Protein AF-A0AA40S373-F1 (afdb_monomer_lite)

Organism: NCBI:txid47958

pLDDT: mean 94.25, std 6.62, range [62.53, 98.25]

Sequence (75 aa):
MLAAAARKDYDDRRRRQAQGQAKAKAEGRYKGRVEDVERNRGIAAMLSKGLSWSQIQAATGCSRATVAKIAKRAG

Radius of gyration: 22.37 Å; chains: 1; bounding box: 56×19×45 Å

Secondary structure (DSSP, 8-state):
-HHHHHHHHHHHHHHHHHHHHHHHHHTT----SPP-HHHHHHHHHHHHTT--HHHHHHHH---HHHHHHHHHHH-

Structure (mmCIF, N/CA/C/O backbone):
data_AF-A0AA40S373-F1
#
_entry.id   AF-A0AA40S373-F1
#
loop_
_atom_site.group_PDB
_atom_site.id
_atom_site.type_symbol
_atom_site.label_atom_id
_atom_site.label_alt_id
_atom_site.label_comp_id
_atom_site.label_asym_id
_atom_site.label_entity_id
_atom_site.label_seq_id
_atom_site.pdbx_PDB_ins_code
_atom_site.Cartn_x
_atom_site.Cartn_y
_atom_site.Cartn_z
_atom_site.occupancy
_atom_site.B_iso_or_equiv
_atom_site.auth_seq_id
_atom_site.auth_comp_id
_atom_site.auth_asym_id
_atom_site.auth_atom_id
_atom_site.pdbx_PDB_model_num
ATOM 1 N N . MET A 1 1 ? 37.166 7.882 -22.257 1.00 65.88 1 MET A N 1
ATOM 2 C CA . MET A 1 1 ? 36.375 6.983 -23.135 1.00 65.88 1 MET A CA 1
ATOM 3 C C . MET A 1 1 ? 35.476 6.008 -22.359 1.00 65.88 1 MET A C 1
ATOM 5 O O . MET A 1 1 ? 34.297 5.941 -22.676 1.00 65.88 1 MET A O 1
ATOM 9 N N . LEU A 1 2 ? 35.962 5.303 -21.322 1.00 72.44 2 LEU A N 1
ATOM 10 C CA . LEU A 1 2 ? 35.178 4.303 -20.558 1.00 72.44 2 LEU A CA 1
ATOM 11 C C . LEU A 1 2 ? 33.904 4.853 -19.881 1.00 72.44 2 LEU A C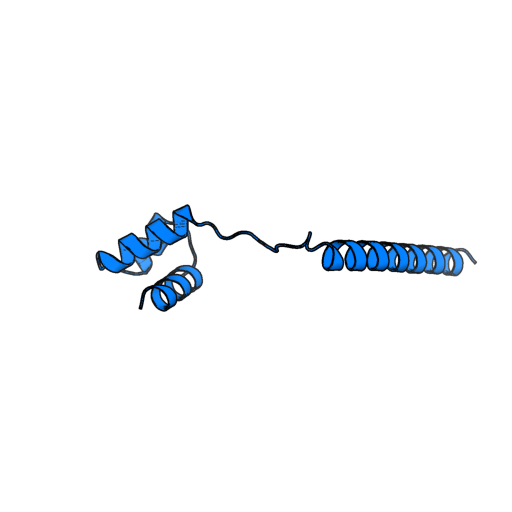 1
ATOM 13 O O . LEU A 1 2 ? 32.850 4.228 -19.953 1.00 72.44 2 LEU A O 1
ATOM 17 N N . ALA A 1 3 ? 33.967 6.052 -19.292 1.00 80.50 3 ALA A N 1
ATOM 18 C CA . ALA A 1 3 ? 32.817 6.669 -18.619 1.00 80.50 3 ALA A CA 1
ATOM 19 C C . ALA A 1 3 ? 31.645 6.989 -19.572 1.00 80.50 3 ALA A C 1
ATOM 21 O O . ALA A 1 3 ? 30.482 6.841 -19.201 1.00 80.50 3 ALA A O 1
ATOM 22 N N . ALA A 1 4 ? 31.941 7.378 -20.817 1.00 84.38 4 ALA A N 1
ATOM 23 C CA . ALA A 1 4 ? 30.919 7.678 -21.820 1.00 84.38 4 ALA A CA 1
ATOM 24 C C . ALA A 1 4 ? 30.200 6.405 -22.299 1.00 84.38 4 ALA A C 1
ATOM 26 O O . ALA A 1 4 ? 28.975 6.392 -22.426 1.00 84.38 4 ALA A O 1
ATOM 27 N N . ALA A 1 5 ? 30.947 5.314 -22.498 1.00 88.19 5 ALA A N 1
ATOM 28 C CA . ALA A 1 5 ? 30.380 4.013 -22.848 1.00 88.19 5 ALA A CA 1
ATOM 29 C C . ALA A 1 5 ? 29.510 3.444 -21.711 1.00 88.19 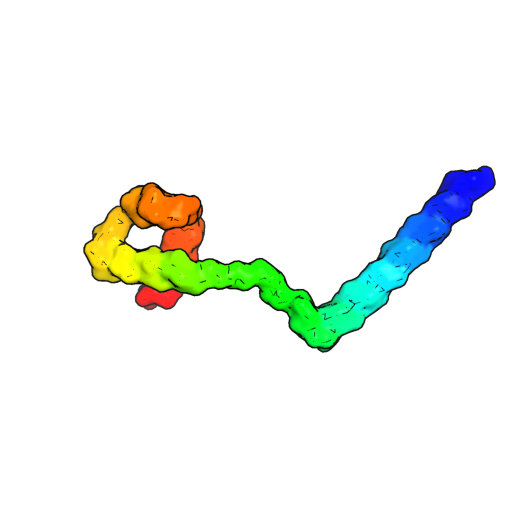5 ALA A C 1
ATOM 31 O O . ALA A 1 5 ? 28.390 3.001 -21.959 1.00 88.19 5 ALA A O 1
ATOM 32 N N . ALA A 1 6 ? 29.979 3.542 -20.461 1.00 90.00 6 ALA A N 1
ATOM 33 C CA . ALA A 1 6 ? 29.228 3.104 -19.285 1.00 90.00 6 ALA A CA 1
ATOM 34 C C . ALA A 1 6 ? 27.903 3.867 -19.116 1.00 90.00 6 ALA A C 1
ATOM 36 O O . ALA A 1 6 ? 26.873 3.274 -18.790 1.00 90.00 6 ALA A O 1
ATOM 37 N N . ARG A 1 7 ? 27.901 5.180 -19.384 1.00 92.88 7 ARG A N 1
ATOM 38 C CA . ARG A 1 7 ? 26.683 5.995 -19.320 1.00 92.88 7 ARG A CA 1
ATOM 39 C C . ARG A 1 7 ? 25.656 5.579 -20.374 1.00 92.88 7 ARG A C 1
ATOM 41 O O . ARG A 1 7 ? 24.482 5.422 -20.048 1.00 92.88 7 ARG A O 1
ATOM 48 N N . LYS A 1 8 ? 26.102 5.346 -21.610 1.00 93.31 8 LYS A N 1
ATOM 49 C CA . LYS A 1 8 ? 25.231 4.915 -22.712 1.00 93.31 8 LYS A CA 1
ATOM 50 C C . LYS A 1 8 ? 24.544 3.575 -22.420 1.00 93.31 8 LYS A C 1
ATOM 52 O O . LYS A 1 8 ? 23.350 3.447 -22.677 1.00 93.31 8 LYS A O 1
ATOM 57 N N . ASP A 1 9 ? 25.268 2.601 -21.865 1.00 95.00 9 ASP A N 1
ATOM 58 C CA . ASP A 1 9 ? 24.686 1.308 -21.468 1.00 95.00 9 ASP A CA 1
ATOM 59 C C . ASP A 1 9 ? 23.635 1.461 -20.355 1.00 95.00 9 ASP A C 1
ATOM 61 O O . ASP A 1 9 ? 22.543 0.891 -20.429 1.00 95.00 9 ASP A O 1
ATOM 65 N N . TYR A 1 10 ? 23.926 2.285 -19.343 1.00 95.56 10 TYR A N 1
ATOM 66 C CA . TYR A 1 10 ? 22.984 2.566 -18.260 1.00 95.56 10 TYR A CA 1
ATOM 67 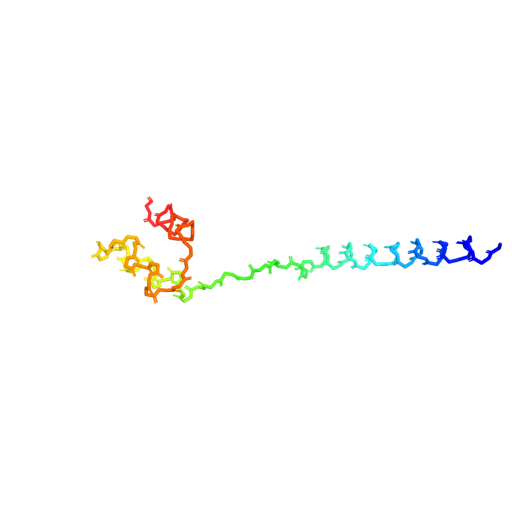C C . TYR A 1 10 ? 21.670 3.166 -18.779 1.00 95.56 10 TYR A C 1
ATOM 69 O O . TYR A 1 10 ? 20.583 2.704 -18.410 1.00 95.56 10 TYR A O 1
ATOM 77 N N . ASP A 1 11 ? 21.768 4.168 -19.653 1.00 96.62 11 ASP A N 1
ATOM 78 C CA . ASP A 1 11 ? 20.605 4.841 -20.229 1.00 96.62 11 ASP A CA 1
ATOM 79 C C . ASP A 1 11 ? 19.787 3.877 -21.111 1.00 96.62 11 ASP A C 1
ATOM 81 O O . ASP A 1 11 ? 18.554 3.853 -21.029 1.00 96.62 11 ASP A O 1
ATOM 85 N N . ASP A 1 12 ? 20.448 2.999 -21.878 1.00 96.81 12 ASP A N 1
ATOM 86 C CA . ASP A 1 12 ? 19.768 1.968 -22.669 1.00 96.81 12 ASP A CA 1
ATOM 87 C C . ASP A 1 12 ? 19.032 0.936 -21.797 1.00 96.81 12 ASP A C 1
ATOM 89 O O . ASP A 1 12 ? 17.875 0.592 -22.068 1.00 96.81 12 ASP A O 1
ATOM 93 N N . ARG A 1 13 ? 19.651 0.485 -20.700 1.00 97.38 13 ARG A N 1
ATOM 94 C CA . ARG A 1 13 ? 19.013 -0.433 -19.745 1.00 97.38 13 ARG A CA 1
ATOM 95 C C . ARG A 1 13 ? 17.764 0.188 -19.126 1.00 97.38 13 ARG A C 1
ATOM 97 O O . ARG A 1 13 ? 16.729 -0.477 -19.047 1.00 97.38 13 ARG A O 1
ATOM 104 N N . ARG A 1 14 ? 17.825 1.465 -18.733 1.00 97.88 14 ARG A N 1
ATOM 105 C CA . ARG A 1 14 ? 16.652 2.193 -18.222 1.00 97.88 14 ARG A CA 1
ATOM 106 C C . ARG A 1 14 ? 15.558 2.321 -19.272 1.00 97.88 14 ARG A C 1
ATOM 108 O O . ARG A 1 14 ? 14.392 2.116 -18.942 1.00 97.88 14 ARG A O 1
ATOM 115 N N . ARG A 1 15 ? 15.913 2.614 -20.527 1.00 97.94 15 ARG A N 1
ATOM 116 C CA . ARG A 1 15 ? 14.956 2.695 -21.639 1.00 97.94 15 ARG A CA 1
ATOM 117 C C . ARG A 1 15 ? 14.220 1.370 -21.840 1.00 97.94 15 ARG A C 1
ATOM 119 O O . ARG A 1 15 ? 12.991 1.359 -21.884 1.00 97.94 15 ARG A O 1
ATOM 126 N N . ARG A 1 16 ? 14.948 0.251 -21.902 1.00 97.94 16 ARG A N 1
ATOM 127 C CA . ARG A 1 16 ? 14.353 -1.090 -22.038 1.00 97.94 16 ARG A CA 1
ATOM 128 C C . ARG A 1 16 ? 13.500 -1.467 -20.828 1.00 97.94 16 ARG A C 1
ATOM 130 O O . ARG A 1 16 ? 12.397 -1.985 -20.993 1.00 97.94 16 ARG A O 1
ATOM 137 N N . GLN A 1 17 ? 13.959 -1.150 -19.617 1.00 98.00 17 GLN A N 1
ATOM 138 C CA . GLN A 1 17 ? 13.169 -1.355 -18.404 1.00 98.00 17 GLN A CA 1
ATOM 139 C C . GLN A 1 17 ? 11.863 -0.551 -18.447 1.00 98.00 17 GLN A C 1
ATOM 141 O O . GLN A 1 17 ? 10.808 -1.100 -18.143 1.00 98.00 17 GLN A O 1
ATOM 146 N N . ALA A 1 18 ? 11.910 0.717 -18.865 1.00 97.94 18 ALA A N 1
ATOM 147 C CA . ALA A 1 18 ? 10.731 1.571 -18.975 1.00 97.94 18 ALA A CA 1
ATOM 148 C C . ALA A 1 18 ? 9.719 1.028 -19.997 1.00 97.94 18 ALA A C 1
ATOM 150 O O . ALA A 1 18 ? 8.526 0.994 -19.704 1.00 97.94 18 ALA A O 1
ATOM 151 N N . GLN A 1 19 ? 10.183 0.530 -21.149 1.00 98.25 19 GLN A N 1
ATOM 152 C CA . GLN A 1 19 ? 9.327 -0.142 -22.136 1.00 98.25 19 GLN A CA 1
ATOM 153 C C . GLN A 1 19 ? 8.644 -1.382 -21.541 1.00 98.25 19 GLN A C 1
ATOM 155 O O . GLN A 1 19 ? 7.431 -1.546 -21.669 1.00 98.25 19 GLN A O 1
ATOM 160 N N . GLY A 1 20 ? 9.398 -2.227 -20.829 1.00 97.94 20 GLY A N 1
ATOM 161 C CA . GLY A 1 20 ? 8.848 -3.402 -20.148 1.00 97.94 20 GLY A CA 1
ATOM 162 C C . GLY A 1 20 ? 7.828 -3.040 -19.063 1.00 97.94 20 GLY A C 1
ATOM 163 O O . GLY A 1 20 ? 6.765 -3.654 -18.984 1.00 97.94 20 GLY A O 1
ATOM 164 N N . GLN A 1 21 ? 8.110 -2.009 -18.261 1.00 97.81 21 GLN A N 1
ATOM 165 C CA . GLN A 1 21 ? 7.178 -1.489 -17.257 1.00 97.81 21 GLN A CA 1
ATOM 166 C C . GLN A 1 21 ? 5.904 -0.931 -17.900 1.00 97.81 21 GLN A C 1
ATOM 168 O O . GLN A 1 21 ? 4.814 -1.198 -17.402 1.00 97.81 21 GLN A O 1
ATOM 173 N N . ALA A 1 22 ? 6.019 -0.176 -18.997 1.00 97.69 22 ALA A N 1
ATOM 174 C CA . ALA A 1 22 ? 4.874 0.371 -19.722 1.00 97.69 22 ALA A CA 1
ATOM 175 C C . ALA A 1 22 ? 3.976 -0.746 -20.268 1.00 97.69 22 ALA A C 1
ATOM 177 O O . ALA A 1 22 ? 2.767 -0.718 -20.046 1.00 97.69 22 ALA A O 1
ATOM 178 N N . LYS A 1 23 ? 4.573 -1.778 -20.879 1.00 98.06 23 LYS A N 1
ATOM 179 C CA . LYS A 1 23 ? 3.849 -2.968 -21.339 1.00 98.06 23 LYS A CA 1
ATOM 180 C C . LYS A 1 23 ? 3.150 -3.691 -20.183 1.00 98.06 23 LYS A C 1
ATOM 182 O O . LYS A 1 23 ? 1.954 -3.938 -20.258 1.00 98.06 23 LYS A O 1
ATOM 187 N N . ALA A 1 24 ? 3.849 -3.949 -19.077 1.00 97.00 24 ALA A N 1
ATOM 188 C CA . ALA A 1 24 ? 3.263 -4.619 -17.914 1.00 97.00 24 ALA A CA 1
ATOM 189 C C . ALA A 1 24 ? 2.124 -3.813 -17.259 1.00 97.00 24 ALA A C 1
ATOM 191 O O . ALA A 1 24 ? 1.164 -4.401 -16.758 1.00 97.00 24 ALA A O 1
ATOM 192 N N . LYS A 1 25 ? 2.215 -2.476 -17.265 1.00 96.00 25 LYS A N 1
ATOM 193 C CA . LYS A 1 25 ? 1.129 -1.587 -16.828 1.00 96.00 25 LYS A CA 1
ATOM 194 C C . LYS A 1 25 ? -0.074 -1.662 -17.770 1.00 96.00 25 LYS A C 1
ATOM 196 O O . LYS A 1 25 ? -1.187 -1.795 -17.275 1.00 96.00 25 LYS A O 1
ATOM 201 N N . ALA A 1 26 ? 0.145 -1.623 -19.087 1.00 96.50 26 ALA A N 1
ATOM 202 C CA . ALA A 1 26 ? -0.919 -1.754 -20.087 1.00 96.50 26 ALA A CA 1
ATOM 203 C C . ALA A 1 26 ? -1.627 -3.120 -20.006 1.00 96.50 26 ALA A C 1
ATOM 205 O O . ALA A 1 26 ? -2.842 -3.195 -20.128 1.00 96.50 26 ALA A O 1
ATOM 206 N N . GLU A 1 27 ? -0.880 -4.185 -19.704 1.00 97.69 27 GLU A N 1
ATOM 207 C CA . GLU A 1 27 ? -1.402 -5.535 -19.442 1.00 97.69 27 GLU A CA 1
ATOM 208 C C . GLU A 1 27 ? -2.062 -5.685 -18.052 1.00 97.69 27 GLU A C 1
ATOM 210 O O . GLU A 1 27 ? -2.482 -6.780 -17.681 1.00 97.69 27 GLU A O 1
ATOM 215 N N . GLY A 1 28 ? -2.117 -4.629 -17.231 1.00 94.94 28 GLY A N 1
ATOM 216 C CA . GLY A 1 28 ? -2.755 -4.666 -15.909 1.00 94.94 28 GLY A CA 1
ATOM 217 C C . GLY A 1 28 ? -2.032 -5.533 -14.867 1.00 94.94 28 GLY A C 1
ATOM 218 O O . GLY A 1 28 ? -2.618 -5.925 -13.855 1.00 94.94 28 GLY A O 1
ATOM 219 N N . ARG A 1 29 ? -0.748 -5.849 -15.075 1.00 95.44 29 ARG A N 1
ATOM 220 C CA . ARG A 1 29 ? 0.014 -6.750 -14.190 1.00 95.44 29 ARG A CA 1
ATOM 221 C C . ARG A 1 29 ? 0.349 -6.119 -12.841 1.00 95.44 29 ARG A C 1
ATOM 223 O O . ARG A 1 29 ? 0.569 -6.832 -11.864 1.00 95.44 29 ARG A O 1
ATOM 230 N N . TYR A 1 30 ? 0.414 -4.791 -12.765 1.00 95.06 30 TYR A N 1
ATOM 231 C CA . TYR A 1 30 ? 0.754 -4.073 -11.535 1.00 95.06 30 TYR A CA 1
ATOM 232 C C . TYR A 1 30 ? -0.501 -3.823 -10.699 1.00 95.06 30 TYR A C 1
ATOM 234 O O . TYR A 1 30 ? -1.197 -2.834 -10.890 1.00 95.06 30 TYR A O 1
ATOM 242 N N . LYS A 1 31 ? -0.763 -4.720 -9.743 1.00 93.44 31 LYS A N 1
ATOM 243 C CA . LYS A 1 31 ? -1.932 -4.656 -8.844 1.00 93.44 31 LYS A CA 1
ATOM 244 C C . LYS A 1 31 ? -1.660 -3.934 -7.516 1.00 93.44 31 LYS A C 1
ATOM 246 O O . LYS A 1 31 ? -2.556 -3.790 -6.692 1.00 93.44 31 LYS A O 1
ATOM 251 N N . GLY A 1 32 ? -0.424 -3.475 -7.305 1.00 94.19 32 GLY A N 1
ATOM 252 C CA . GLY A 1 32 ? 0.013 -2.891 -6.038 1.00 94.19 32 GLY A CA 1
ATOM 253 C C . GLY A 1 32 ? 0.096 -3.921 -4.906 1.00 94.19 32 GLY A C 1
ATOM 254 O O . GLY A 1 32 ? 0.093 -5.131 -5.136 1.00 94.19 32 GLY A O 1
ATOM 255 N N . ARG A 1 33 ? 0.202 -3.431 -3.667 1.00 94.00 33 ARG A N 1
ATOM 256 C CA . ARG A 1 33 ? 0.185 -4.283 -2.473 1.00 94.00 33 ARG A CA 1
ATOM 257 C C . ARG A 1 33 ? -1.250 -4.715 -2.186 1.00 94.00 33 ARG A C 1
ATOM 259 O O . ARG A 1 33 ? -2.104 -3.866 -1.939 1.00 94.00 33 ARG A O 1
ATOM 266 N N . VAL A 1 34 ? -1.485 -6.024 -2.182 1.00 93.25 34 VAL A N 1
ATOM 267 C CA . VAL A 1 34 ? -2.787 -6.594 -1.820 1.00 93.25 34 VAL A CA 1
ATOM 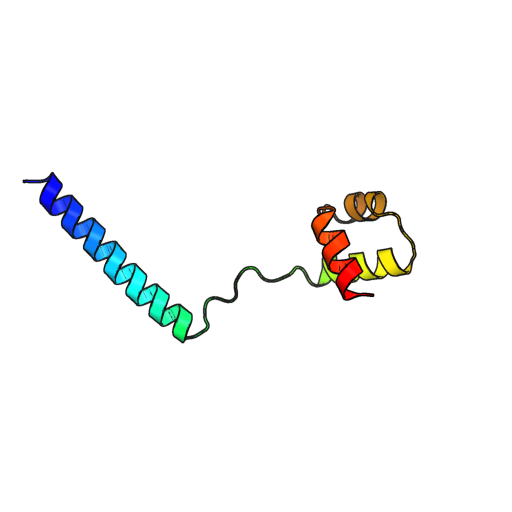268 C C . VAL A 1 34 ? -3.067 -6.335 -0.341 1.00 93.25 34 VAL A C 1
ATOM 270 O O . VAL A 1 34 ? -2.166 -6.360 0.502 1.00 93.25 34 VAL A O 1
ATOM 273 N N . GLU A 1 35 ? -4.323 -6.025 -0.046 1.00 92.69 35 GLU A N 1
ATOM 274 C CA . GLU A 1 35 ? -4.789 -5.791 1.310 1.00 92.69 35 GLU A CA 1
ATOM 275 C C . GLU A 1 35 ? -4.866 -7.099 2.110 1.00 92.69 35 GLU A C 1
ATOM 277 O O . GLU A 1 35 ? -5.218 -8.149 1.580 1.00 92.69 35 GLU A O 1
ATOM 282 N N . ASP A 1 36 ? -4.566 -7.016 3.404 1.00 95.81 36 A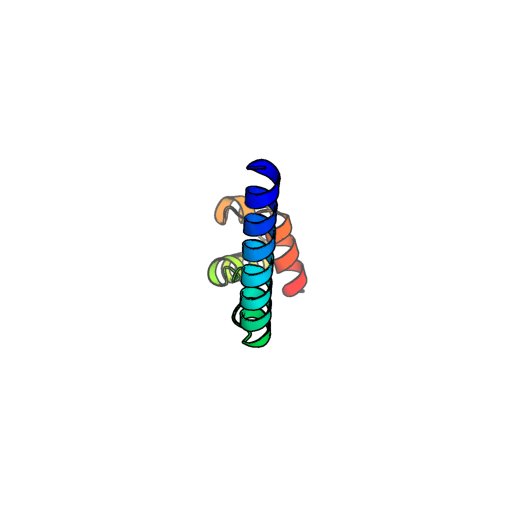SP A N 1
ATOM 283 C CA . ASP A 1 36 ? -4.775 -8.117 4.342 1.00 95.81 36 ASP A CA 1
ATOM 284 C C . ASP A 1 36 ? -6.253 -8.156 4.759 1.00 95.81 36 ASP A C 1
ATOM 286 O O . ASP A 1 36 ? -6.688 -7.454 5.678 1.00 95.81 36 ASP A O 1
ATOM 290 N N . VAL A 1 37 ? -7.040 -8.916 3.996 1.00 95.44 37 VAL A N 1
ATOM 291 C CA . VAL A 1 37 ? -8.501 -8.985 4.133 1.00 95.44 37 VAL A CA 1
ATOM 292 C C . VAL A 1 37 ? -8.909 -9.604 5.470 1.00 95.44 37 VAL A C 1
ATOM 294 O O . VAL A 1 37 ? -9.823 -9.096 6.117 1.00 95.44 37 VAL A O 1
ATOM 297 N N . GLU A 1 38 ? -8.219 -10.657 5.905 1.00 95.94 38 GLU A N 1
ATOM 298 C CA . GLU A 1 38 ? -8.494 -11.360 7.164 1.00 95.94 38 GLU A CA 1
ATOM 299 C C . GLU A 1 38 ? -8.275 -10.439 8.366 1.00 95.94 38 GLU A C 1
ATOM 301 O O . GLU A 1 38 ? -9.188 -10.231 9.172 1.00 95.94 38 GLU A O 1
ATOM 306 N N . ARG A 1 39 ? -7.112 -9.775 8.439 1.00 95.75 39 ARG A N 1
ATOM 307 C CA . ARG A 1 39 ? -6.838 -8.807 9.509 1.00 95.75 39 ARG A CA 1
ATOM 308 C C . ARG A 1 39 ? -7.870 -7.684 9.528 1.00 95.75 39 ARG A C 1
ATOM 310 O O . ARG A 1 39 ? -8.330 -7.284 10.595 1.00 95.75 39 ARG A O 1
ATOM 317 N N . ASN A 1 40 ? -8.248 -7.169 8.361 1.00 96.00 40 ASN A N 1
ATOM 318 C CA . ASN A 1 40 ? -9.202 -6.070 8.267 1.00 96.00 40 ASN A CA 1
ATOM 319 C C . ASN A 1 40 ? -10.617 -6.467 8.701 1.00 96.00 40 ASN A C 1
ATOM 321 O O . ASN A 1 40 ? -11.281 -5.673 9.368 1.00 96.00 40 ASN A O 1
ATOM 325 N N . ARG A 1 41 ? -11.061 -7.688 8.379 1.00 95.94 41 ARG A N 1
ATOM 326 C CA . ARG A 1 41 ? -12.313 -8.252 8.909 1.00 95.94 41 ARG A CA 1
ATOM 327 C C . ARG A 1 41 ? -12.263 -8.357 10.431 1.00 95.94 41 ARG A C 1
ATOM 329 O O . ARG A 1 41 ? -13.206 -7.934 11.095 1.00 95.94 41 ARG A O 1
ATOM 336 N N . GLY A 1 42 ? -11.147 -8.836 10.983 1.00 96.69 42 GLY A N 1
ATOM 337 C CA . GLY A 1 42 ? -10.927 -8.886 12.429 1.00 96.69 42 GLY A CA 1
ATOM 338 C C . GLY A 1 42 ? -11.021 -7.506 13.088 1.00 96.69 42 GLY A C 1
ATOM 339 O O . GLY A 1 42 ? -11.725 -7.345 14.082 1.00 96.69 42 GLY A O 1
ATOM 340 N N . ILE A 1 43 ? -10.375 -6.490 12.506 1.00 96.75 43 ILE A N 1
ATOM 341 C CA . ILE A 1 43 ? -10.449 -5.098 12.984 1.00 96.75 43 ILE A CA 1
ATOM 342 C C . ILE A 1 43 ? -11.896 -4.589 12.968 1.00 96.75 43 ILE A C 1
ATOM 344 O O . ILE A 1 43 ? -12.345 -4.031 13.966 1.00 96.75 43 ILE A O 1
ATOM 348 N N . ALA A 1 44 ? -12.637 -4.798 11.875 1.00 96.56 44 ALA A N 1
ATOM 349 C CA . ALA A 1 44 ? -14.030 -4.360 11.766 1.00 96.56 44 ALA A CA 1
ATOM 350 C C . ALA A 1 44 ? -14.926 -5.011 12.834 1.00 96.56 44 ALA A C 1
ATOM 352 O O . ALA A 1 44 ? -15.695 -4.317 13.497 1.00 96.56 44 ALA A O 1
ATOM 353 N N . ALA A 1 45 ? -14.767 -6.317 13.067 1.00 96.75 45 ALA A N 1
ATOM 354 C CA . ALA A 1 45 ? -15.498 -7.038 14.107 1.00 96.75 45 ALA A CA 1
ATOM 355 C C . ALA A 1 45 ? -15.132 -6.581 15.532 1.00 96.75 45 ALA A C 1
ATOM 357 O O . ALA A 1 45 ? -15.972 -6.596 16.428 1.00 96.75 45 ALA A O 1
ATOM 358 N N . MET A 1 46 ? -13.881 -6.180 15.776 1.00 96.69 46 MET A N 1
ATOM 359 C CA . MET A 1 46 ? -13.483 -5.608 17.067 1.00 96.69 46 MET A CA 1
ATOM 360 C C . MET A 1 46 ? -14.064 -4.207 17.276 1.00 96.69 46 MET A C 1
ATOM 362 O O . MET A 1 46 ? -14.526 -3.899 18.374 1.00 96.69 46 MET A O 1
ATOM 366 N N . LEU A 1 47 ? -14.090 -3.381 16.226 1.00 96.50 47 LEU A N 1
ATOM 367 C CA . LEU A 1 47 ? -14.716 -2.058 16.261 1.00 96.50 47 LEU A CA 1
ATOM 368 C C . LEU A 1 47 ? -16.221 -2.156 16.538 1.00 96.50 47 LEU A C 1
ATOM 370 O O . LEU A 1 47 ? -16.719 -1.431 17.393 1.00 96.50 47 LEU A O 1
ATOM 374 N N . SER A 1 48 ? -16.935 -3.088 15.895 1.00 95.81 48 SER A N 1
ATOM 375 C CA . SER A 1 48 ? -18.373 -3.290 16.139 1.00 95.81 48 SER A CA 1
ATOM 376 C C . SER A 1 48 ? -18.678 -3.785 17.556 1.00 95.81 48 SER A C 1
ATOM 378 O O . SER A 1 48 ? -19.768 -3.557 18.068 1.00 95.81 48 SER A O 1
ATOM 380 N N . LYS A 1 49 ? -17.715 -4.453 18.203 1.00 96.44 49 LYS A N 1
ATOM 381 C CA . LYS A 1 49 ? -17.786 -4.872 19.613 1.00 96.44 49 LYS A CA 1
ATOM 382 C C . LYS A 1 49 ? -17.389 -3.763 20.598 1.00 96.44 49 LYS A C 1
ATOM 384 O O . LYS A 1 49 ? -17.373 -4.011 21.798 1.00 96.44 49 LYS A O 1
ATOM 389 N N . GLY A 1 50 ? -17.045 -2.567 20.117 1.00 95.81 50 GLY A N 1
ATOM 390 C CA . GLY A 1 50 ? -16.691 -1.425 20.962 1.00 95.81 50 GLY A CA 1
ATOM 391 C C . GLY A 1 50 ? -15.295 -1.495 21.589 1.00 95.81 50 GLY A C 1
ATOM 392 O O . GLY A 1 50 ? -15.035 -0.776 22.552 1.00 95.81 50 GLY A O 1
ATOM 393 N N . LEU A 1 51 ? -14.384 -2.336 21.076 1.00 96.62 51 LEU A N 1
ATOM 394 C CA . LEU A 1 51 ? -13.009 -2.373 21.586 1.00 96.62 51 LEU A CA 1
ATOM 395 C C . LEU A 1 51 ? -12.297 -1.043 21.320 1.00 96.62 51 LEU A C 1
ATOM 397 O O . LEU A 1 51 ? -12.443 -0.424 20.262 1.00 96.62 51 LEU A O 1
ATOM 401 N N . SER A 1 52 ? -11.455 -0.632 22.269 1.00 96.88 52 SER A N 1
ATOM 402 C CA . SER A 1 52 ? -10.646 0.570 22.102 1.00 96.88 52 SER A CA 1
ATOM 403 C C . SER A 1 52 ? -9.562 0.365 21.043 1.00 96.88 52 SER A C 1
ATOM 405 O O . SER A 1 52 ? -9.075 -0.739 20.790 1.00 96.88 52 SER A O 1
ATOM 407 N N . TRP A 1 53 ? -9.125 1.461 20.432 1.00 97.12 53 TRP A N 1
ATOM 408 C CA . TRP A 1 53 ? -8.153 1.397 19.343 1.00 97.12 53 TRP A CA 1
ATOM 409 C C . TRP A 1 53 ? -6.803 0.830 19.790 1.00 97.12 53 TRP A C 1
ATOM 411 O O . TRP A 1 53 ? -6.171 0.113 19.022 1.00 97.12 53 TRP A O 1
ATOM 421 N N . SER A 1 54 ? -6.366 1.106 21.022 1.00 97.56 54 SER A N 1
ATOM 422 C CA . SER A 1 54 ? -5.128 0.541 21.574 1.00 97.56 54 SER A CA 1
ATOM 423 C C . SER A 1 54 ? -5.217 -0.977 21.739 1.00 97.56 54 SER A C 1
ATOM 425 O O . SER A 1 54 ? -4.269 -1.673 21.381 1.00 97.56 54 SER A O 1
ATOM 427 N N . GLN A 1 55 ? -6.361 -1.502 22.190 1.00 97.31 55 GLN A N 1
ATOM 428 C CA . GLN A 1 55 ? -6.596 -2.948 22.276 1.00 97.31 55 GLN A CA 1
ATOM 429 C C . GLN A 1 55 ? -6.549 -3.604 20.893 1.00 97.31 55 GLN A C 1
ATOM 431 O O . GLN A 1 55 ? -5.904 -4.635 20.722 1.00 97.31 55 GLN A O 1
ATOM 436 N N . ILE A 1 56 ? -7.164 -2.978 19.886 1.00 97.38 56 ILE A N 1
ATOM 437 C CA . ILE A 1 56 ? -7.148 -3.484 18.506 1.00 97.38 56 ILE A CA 1
ATOM 438 C C . ILE A 1 56 ? -5.723 -3.507 17.950 1.00 97.38 56 ILE A C 1
ATOM 440 O O . ILE A 1 56 ? -5.317 -4.485 17.322 1.00 97.38 56 ILE A O 1
ATOM 444 N N . GLN A 1 57 ? -4.940 -2.455 18.183 1.00 97.62 57 GLN A N 1
ATOM 445 C CA . GLN A 1 57 ? -3.542 -2.423 17.758 1.00 97.62 57 GLN A CA 1
ATOM 446 C C . GLN A 1 57 ? -2.704 -3.500 18.445 1.00 97.62 57 GLN A C 1
ATOM 448 O O . GLN A 1 57 ? -1.931 -4.169 17.768 1.00 97.62 57 GLN A O 1
ATOM 453 N N . ALA A 1 58 ? -2.876 -3.693 19.755 1.00 97.31 58 ALA A N 1
ATOM 454 C CA . ALA A 1 58 ? -2.172 -4.732 20.500 1.00 97.31 58 ALA A CA 1
ATOM 455 C C . ALA A 1 58 ? -2.528 -6.138 19.988 1.00 97.31 58 ALA A C 1
ATOM 457 O O . ALA A 1 58 ? -1.642 -6.966 19.813 1.00 97.31 58 ALA A O 1
ATOM 458 N N . ALA A 1 59 ? -3.804 -6.387 19.679 1.00 96.31 59 ALA A N 1
ATOM 459 C CA . ALA A 1 59 ? -4.274 -7.685 19.198 1.00 96.31 59 ALA A CA 1
ATOM 460 C C . ALA A 1 59 ? -3.871 -7.995 17.744 1.00 96.31 59 ALA A C 1
ATOM 462 O O . ALA A 1 59 ? -3.672 -9.152 17.390 1.00 96.31 59 ALA A O 1
ATOM 463 N N . THR A 1 60 ? -3.777 -6.978 16.881 1.00 95.06 60 THR A N 1
ATOM 464 C CA . THR A 1 60 ? -3.566 -7.162 15.427 1.00 95.06 60 THR A CA 1
ATOM 465 C C . THR A 1 60 ? -2.170 -6.783 14.942 1.00 95.06 60 THR A C 1
ATOM 467 O O . THR A 1 60 ? -1.840 -7.028 13.781 1.00 95.06 60 THR A O 1
ATOM 470 N N . GLY A 1 61 ? -1.380 -6.099 15.773 1.00 95.44 61 GLY A N 1
ATOM 471 C CA . GLY A 1 61 ? -0.093 -5.510 15.398 1.00 95.44 61 GLY A CA 1
ATOM 472 C C . GLY A 1 61 ? -0.187 -4.386 14.357 1.00 95.44 61 GLY A C 1
ATOM 473 O O . GLY A 1 61 ? 0.837 -3.943 13.837 1.00 95.44 61 GLY A O 1
ATOM 474 N N . CYS A 1 62 ? -1.391 -3.924 13.996 1.00 95.38 62 CYS A N 1
ATOM 475 C CA . CYS A 1 62 ? -1.551 -2.899 12.967 1.00 95.38 62 CYS A CA 1
ATOM 476 C C . CYS A 1 62 ? -1.382 -1.471 13.517 1.00 95.38 62 CYS A C 1
ATOM 478 O O . CYS A 1 62 ? -1.481 -1.195 14.715 1.00 95.38 62 CYS A O 1
ATOM 480 N N . SER A 1 63 ? -1.126 -0.522 12.615 1.00 96.19 63 SER A N 1
ATOM 481 C CA . SER A 1 63 ? -1.012 0.894 12.970 1.00 96.19 63 SER A CA 1
ATOM 482 C C . SER A 1 63 ? -2.380 1.526 13.253 1.00 96.19 63 SER A C 1
ATOM 484 O O . SER A 1 63 ? -3.388 1.134 12.662 1.00 96.19 63 SER A O 1
ATOM 486 N N . ARG A 1 64 ? -2.409 2.598 14.060 1.00 96.50 64 ARG A N 1
ATOM 487 C CA . ARG A 1 64 ? -3.614 3.434 14.264 1.00 96.50 64 ARG A CA 1
ATOM 488 C C . ARG A 1 64 ? -4.249 3.875 12.950 1.00 96.50 64 ARG A C 1
ATOM 490 O O . ARG A 1 64 ? -5.466 3.872 12.834 1.00 96.50 64 ARG A O 1
ATOM 497 N N . ALA A 1 65 ? -3.431 4.223 11.955 1.00 97.00 65 ALA A N 1
ATOM 498 C CA . ALA A 1 65 ? -3.909 4.627 10.636 1.00 97.00 65 ALA A CA 1
ATOM 499 C C . ALA A 1 65 ? -4.674 3.500 9.923 1.00 97.00 65 ALA A C 1
ATOM 501 O O . ALA A 1 65 ? -5.662 3.764 9.242 1.00 97.00 65 ALA A O 1
ATOM 502 N N . THR A 1 66 ? -4.255 2.243 10.111 1.00 96.44 66 THR A N 1
ATOM 503 C CA . THR A 1 66 ? -4.980 1.081 9.578 1.00 96.44 66 THR A CA 1
ATOM 504 C C . THR A 1 66 ? -6.332 0.942 10.272 1.00 96.44 66 THR A C 1
ATOM 506 O O . THR A 1 66 ? -7.343 0.858 9.584 1.00 96.44 66 THR A O 1
ATOM 509 N N . VAL A 1 67 ? -6.374 1.022 11.608 1.00 97.00 67 VAL A N 1
ATOM 510 C CA . VAL A 1 67 ? -7.635 0.994 12.375 1.00 97.00 67 VAL A CA 1
ATOM 511 C C . VAL A 1 67 ? -8.581 2.115 11.930 1.00 97.00 67 VAL A C 1
ATOM 513 O O . VAL A 1 67 ? -9.733 1.844 11.608 1.00 97.00 67 VAL A O 1
ATOM 516 N N . ALA A 1 68 ? -8.082 3.350 11.807 1.00 97.25 68 ALA A N 1
ATOM 517 C CA . ALA A 1 68 ? -8.856 4.505 11.347 1.00 97.25 68 ALA A CA 1
ATOM 518 C C . ALA A 1 68 ? -9.431 4.309 9.939 1.00 97.25 68 ALA A C 1
ATOM 520 O O . ALA A 1 68 ? -10.599 4.602 9.687 1.00 97.25 68 ALA A O 1
ATOM 521 N N . LYS A 1 69 ? -8.611 3.791 9.016 1.00 96.31 69 LYS A N 1
ATOM 522 C CA . LYS A 1 69 ? -9.030 3.500 7.642 1.00 96.31 69 LYS A CA 1
ATOM 523 C C . LYS A 1 69 ? -10.166 2.477 7.612 1.00 96.31 69 LYS A C 1
ATOM 525 O O . LYS A 1 69 ? -11.074 2.629 6.802 1.00 96.31 69 LYS A O 1
ATOM 530 N N . ILE A 1 70 ? -10.118 1.450 8.465 1.00 96.69 70 ILE A N 1
ATOM 531 C CA . ILE A 1 70 ? -11.186 0.446 8.559 1.00 96.69 70 ILE A CA 1
ATOM 532 C C . ILE A 1 70 ? -12.431 1.022 9.233 1.00 96.69 70 ILE A C 1
ATOM 534 O O . ILE A 1 70 ? -13.521 0.836 8.704 1.00 96.69 70 ILE A O 1
ATOM 538 N N . ALA A 1 71 ? -12.283 1.793 10.312 1.00 95.62 71 ALA A N 1
ATOM 539 C CA . ALA A 1 71 ? -13.403 2.466 10.970 1.00 95.62 71 ALA A CA 1
ATOM 540 C C . ALA A 1 71 ? -14.183 3.370 9.999 1.00 95.62 71 ALA A C 1
ATOM 542 O O . ALA A 1 71 ? -15.401 3.273 9.922 1.00 95.62 71 ALA A O 1
ATOM 543 N N . LYS A 1 72 ? -13.481 4.166 9.179 1.00 96.31 72 LYS A N 1
ATOM 544 C CA . LYS A 1 72 ? -14.093 5.026 8.150 1.00 96.31 72 LYS A CA 1
ATOM 545 C C . LYS A 1 72 ? -14.793 4.251 7.022 1.00 96.31 72 LYS A C 1
ATOM 547 O O . LYS A 1 72 ? -15.605 4.825 6.318 1.00 96.31 72 LYS A O 1
ATOM 552 N N . ARG A 1 73 ? -14.427 2.990 6.777 1.00 91.25 73 ARG A N 1
ATOM 553 C CA . ARG A 1 73 ? -15.094 2.148 5.767 1.00 91.25 73 ARG A CA 1
ATOM 554 C C . ARG A 1 73 ? -16.353 1.469 6.306 1.00 91.25 7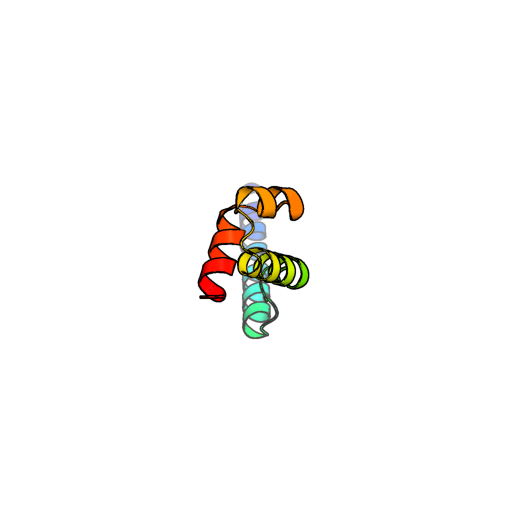3 ARG A C 1
ATOM 556 O O . ARG A 1 73 ? -17.162 1.021 5.505 1.00 91.25 73 ARG A O 1
ATOM 563 N N . ALA A 1 74 ? -16.433 1.294 7.623 1.00 78.12 74 ALA A N 1
ATOM 564 C CA . ALA A 1 74 ? -17.517 0.584 8.291 1.00 78.12 74 ALA A CA 1
ATOM 565 C C . ALA A 1 74 ? -18.653 1.512 8.757 1.00 78.12 74 ALA A C 1
ATOM 567 O O . ALA A 1 74 ? -19.754 1.020 8.987 1.00 78.12 74 ALA A O 1
ATOM 568 N N . GLY A 1 75 ? -18.374 2.811 8.914 1.00 62.53 75 GLY A N 1
ATOM 569 C CA . GLY A 1 75 ? -19.373 3.871 9.096 1.00 62.53 75 GLY A CA 1
ATOM 570 C C . GLY A 1 75 ? -19.644 4.602 7.794 1.00 62.53 75 GLY A C 1
ATOM 571 O O . GLY A 1 75 ? -20.789 5.066 7.634 1.00 62.53 75 GLY A O 1
#

Foldseek 3Di:
DVVVVVVVVVVVVVVVVVVVVVVCVVVVVCPDDDDPPVLLVVLLVCVVVVHDLVVSCVVRVDDSVSSVVSVVVND